Protein AF-A0A3M0CFD3-F1 (afdb_monomer_lite)

Radius of gyration: 15.08 Å; chains: 1; bounding box: 31×19×44 Å

Sequence (58 aa):
MSDSGYWQFCEVIERTKIPGPMITTPAETEQVVLEQQTETGEYRVRPLKIVMQEAADE

Organism: NCBI:txid660522

Structure (mmCIF, N/CA/C/O backbone):
data_AF-A0A3M0CFD3-F1
#
_entry.id   AF-A0A3M0CFD3-F1
#
loop_
_atom_site.group_PDB
_atom_site.id
_atom_site.type_symbol
_atom_site.label_atom_id
_atom_site.label_alt_id
_atom_site.label_comp_id
_atom_site.label_asym_id
_atom_site.label_entity_id
_atom_site.label_seq_id
_atom_site.pdbx_PDB_ins_code
_atom_site.Cartn_x
_atom_site.Cartn_y
_atom_site.Cartn_z
_atom_site.occupancy
_atom_site.B_iso_or_equiv
_atom_site.auth_seq_id
_atom_site.auth_comp_id
_atom_site.auth_asym_id
_atom_site.auth_atom_id
_atom_site.pdbx_PDB_model_num
ATOM 1 N N . MET A 1 1 ? -17.538 7.704 24.046 1.00 54.12 1 MET A N 1
ATOM 2 C CA . MET A 1 1 ? -16.187 7.762 23.464 1.00 54.12 1 MET A CA 1
ATOM 3 C C . MET A 1 1 ? -16.391 7.415 22.011 1.00 54.12 1 MET A C 1
ATOM 5 O O . MET A 1 1 ? -16.813 6.300 21.752 1.00 54.12 1 MET A O 1
ATOM 9 N N . SER A 1 2 ? -16.320 8.395 21.112 1.00 58.81 2 SER A N 1
ATOM 10 C CA . SER A 1 2 ? -16.400 8.105 19.681 1.00 58.81 2 SER A CA 1
ATOM 11 C C . SER A 1 2 ? -15.171 7.265 19.369 1.00 58.81 2 SER A C 1
ATOM 13 O O . SER A 1 2 ? -14.068 7.748 19.619 1.00 58.81 2 SER A O 1
ATOM 15 N N . ASP A 1 3 ? -15.350 6.014 18.948 1.00 66.06 3 ASP A N 1
ATOM 16 C CA . ASP A 1 3 ? -14.256 5.248 18.355 1.00 66.06 3 ASP A CA 1
ATOM 17 C C . ASP A 1 3 ? -13.820 6.046 17.129 1.00 66.06 3 ASP A C 1
ATOM 19 O O . ASP A 1 3 ? -14.464 5.992 16.086 1.00 66.06 3 ASP A O 1
ATOM 23 N N . SER A 1 4 ? -12.800 6.889 17.291 1.00 74.88 4 SER A N 1
ATOM 24 C CA . SER A 1 4 ? -12.171 7.568 16.169 1.00 74.88 4 SER A CA 1
ATOM 25 C C . SER A 1 4 ? -11.630 6.466 15.274 1.00 74.88 4 SER A C 1
ATOM 27 O O . SER A 1 4 ? -10.800 5.680 15.739 1.00 74.88 4 SER A O 1
ATOM 29 N N . GLY A 1 5 ? -12.142 6.366 14.046 1.00 83.12 5 GLY A N 1
ATOM 30 C CA . GLY A 1 5 ? -11.789 5.283 13.134 1.00 83.12 5 GLY A CA 1
ATOM 31 C C . GLY A 1 5 ? -10.275 5.103 13.000 1.00 83.12 5 GLY A C 1
ATOM 32 O O . GLY A 1 5 ? -9.496 6.053 13.116 1.00 83.12 5 GLY A O 1
ATOM 33 N N . TYR A 1 6 ? -9.850 3.869 12.742 1.00 89.75 6 TYR A N 1
ATOM 34 C CA . TYR A 1 6 ? -8.453 3.537 12.477 1.00 89.75 6 TYR A CA 1
ATOM 35 C C . TYR A 1 6 ? -8.254 3.245 10.989 1.00 89.75 6 TYR A C 1
ATOM 37 O O . TYR A 1 6 ? -9.206 3.054 10.232 1.00 89.75 6 TYR A O 1
ATOM 45 N N . TRP A 1 7 ? -6.996 3.237 10.559 1.00 92.88 7 TRP A N 1
ATOM 46 C CA . TRP A 1 7 ? -6.631 2.832 9.207 1.00 92.88 7 TRP A CA 1
ATOM 47 C C . TRP A 1 7 ? -6.413 1.324 9.190 1.00 92.88 7 TRP A C 1
ATOM 49 O O . TRP A 1 7 ? -5.528 0.814 9.871 1.00 92.88 7 TRP A O 1
ATOM 59 N N . GLN A 1 8 ? -7.247 0.612 8.444 1.00 93.19 8 GLN A N 1
ATOM 60 C CA . GLN A 1 8 ? -7.170 -0.832 8.291 1.00 93.19 8 GLN A CA 1
ATOM 61 C C . GLN A 1 8 ? -6.356 -1.193 7.047 1.00 93.19 8 GLN A C 1
ATOM 63 O O . GLN A 1 8 ? -6.581 -0.632 5.975 1.00 93.19 8 GLN A O 1
ATOM 68 N N . PHE A 1 9 ? -5.460 -2.176 7.176 1.00 92.31 9 PHE A N 1
ATOM 69 C CA . PHE A 1 9 ? -4.778 -2.799 6.041 1.00 92.31 9 PHE A CA 1
ATOM 70 C C . PHE A 1 9 ? -5.784 -3.484 5.105 1.00 92.31 9 PHE A C 1
ATOM 72 O O . PHE A 1 9 ? -6.570 -4.326 5.548 1.00 92.31 9 PHE A O 1
ATOM 79 N N . CYS A 1 10 ? -5.712 -3.168 3.812 1.00 92.75 10 CYS A N 1
ATOM 80 C CA . CYS A 1 10 ? -6.491 -3.841 2.777 1.00 92.75 10 CYS A CA 1
ATOM 81 C C . CYS A 1 10 ? -5.616 -4.781 1.942 1.00 92.75 10 CYS A C 1
ATOM 83 O O . CYS A 1 10 ? -5.880 -5.980 1.892 1.00 92.75 10 CYS A O 1
ATOM 85 N N . GLU A 1 11 ? -4.588 -4.243 1.278 1.00 94.88 11 GLU A N 1
ATOM 86 C CA . GLU A 1 11 ? -3.794 -4.986 0.291 1.00 94.88 11 GLU A CA 1
ATOM 87 C C . GLU A 1 11 ? -2.396 -4.373 0.096 1.00 94.88 11 GLU A C 1
ATOM 89 O O . GLU A 1 11 ? -2.197 -3.175 0.308 1.00 94.88 11 GLU A O 1
ATOM 94 N N . VAL A 1 12 ? -1.427 -5.187 -0.342 1.00 94.25 12 VAL A N 1
ATOM 95 C CA . VAL A 1 12 ? -0.145 -4.710 -0.887 1.00 94.25 12 VAL A CA 1
ATOM 96 C C . VAL A 1 12 ? -0.233 -4.701 -2.410 1.00 94.25 12 VAL A C 1
ATOM 98 O O . VAL A 1 12 ? -0.459 -5.743 -3.017 1.00 94.25 12 VAL A O 1
ATOM 101 N N . ILE A 1 13 ? -0.004 -3.544 -3.027 1.00 93.75 13 ILE A N 1
ATOM 102 C CA . ILE A 1 13 ? -0.052 -3.362 -4.481 1.00 93.75 13 ILE A CA 1
ATOM 103 C C . ILE A 1 13 ? 1.318 -2.939 -5.022 1.00 93.75 13 ILE A C 1
ATOM 105 O O . ILE A 1 13 ? 2.073 -2.215 -4.366 1.00 93.75 13 ILE A O 1
ATOM 109 N N . GLU A 1 14 ? 1.634 -3.361 -6.244 1.00 92.94 14 GLU A N 1
ATOM 110 C CA . GLU A 1 14 ? 2.781 -2.847 -6.994 1.00 92.94 14 GLU A CA 1
ATOM 111 C C . GLU A 1 14 ? 2.364 -1.586 -7.757 1.00 92.94 14 GLU A C 1
ATOM 113 O O . GLU A 1 14 ? 1.384 -1.596 -8.502 1.00 92.94 14 GLU A O 1
ATOM 118 N N . ARG A 1 15 ? 3.101 -0.483 -7.577 1.00 87.62 15 ARG A N 1
ATOM 119 C CA . ARG A 1 15 ? 2.876 0.760 -8.323 1.00 87.62 15 ARG A CA 1
ATOM 120 C C . ARG A 1 15 ? 4.114 1.167 -9.101 1.00 87.62 15 ARG A C 1
ATOM 122 O O . ARG A 1 15 ? 5.217 1.219 -8.562 1.00 87.62 15 ARG A O 1
ATOM 129 N N . THR A 1 16 ? 3.915 1.527 -10.361 1.00 86.06 16 THR A N 1
ATOM 130 C CA . THR A 1 16 ? 4.960 2.100 -11.208 1.00 86.06 16 THR A CA 1
ATOM 131 C C . THR A 1 16 ? 4.971 3.620 -11.052 1.00 86.06 16 THR A C 1
ATOM 133 O O . THR A 1 16 ? 3.991 4.293 -11.375 1.00 86.06 16 THR A O 1
ATOM 136 N N . LYS A 1 17 ? 6.081 4.187 -10.572 1.00 80.38 17 LYS A N 1
ATOM 137 C CA . LYS A 1 17 ? 6.339 5.626 -10.639 1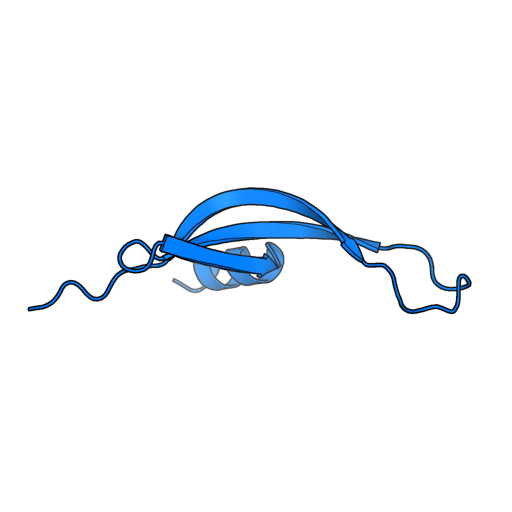.00 80.38 17 LYS A CA 1
ATOM 138 C C . LYS A 1 17 ? 6.686 5.992 -12.069 1.00 80.38 17 LYS A C 1
ATOM 140 O O . LYS A 1 17 ? 7.629 5.451 -12.642 1.00 80.38 17 LYS A O 1
ATOM 145 N N . ILE A 1 18 ? 5.952 6.956 -12.611 1.00 78.06 18 ILE A N 1
ATOM 146 C CA . ILE A 1 18 ? 6.277 7.591 -13.884 1.00 78.06 18 ILE A CA 1
ATOM 147 C C . ILE A 1 18 ? 7.005 8.901 -13.549 1.00 78.06 18 ILE A C 1
ATOM 149 O O . ILE A 1 18 ? 6.352 9.864 -13.134 1.00 78.06 18 ILE A O 1
ATOM 153 N N . PRO A 1 19 ? 8.346 8.948 -13.643 1.00 66.88 19 PRO A N 1
ATOM 154 C CA . PRO A 1 19 ? 9.133 10.128 -13.298 1.00 66.88 19 PRO A CA 1
ATOM 155 C C . PRO A 1 19 ? 8.985 11.219 -14.370 1.00 66.88 19 PRO A C 1
ATOM 157 O O . PRO A 1 19 ? 9.853 11.413 -15.209 1.00 66.88 19 PRO A O 1
ATOM 160 N N . GLY A 1 20 ? 7.877 11.961 -14.332 1.00 66.81 20 GLY A N 1
ATOM 161 C CA . GLY A 1 20 ? 7.648 13.128 -15.188 1.00 66.81 20 GLY A CA 1
ATOM 162 C C . GLY A 1 20 ? 7.654 12.843 -16.705 1.00 66.81 20 GLY A C 1
ATOM 163 O O . GLY A 1 20 ? 7.743 11.699 -17.143 1.00 66.81 20 GLY A O 1
ATOM 164 N N . PRO A 1 21 ? 7.522 13.887 -17.544 1.00 65.88 21 PRO A N 1
ATOM 165 C CA . PRO A 1 21 ? 7.400 13.738 -18.998 1.00 65.88 21 PRO A CA 1
ATOM 166 C C . PRO A 1 21 ? 8.731 13.446 -19.715 1.00 65.88 21 PRO A C 1
ATOM 168 O O . PRO A 1 21 ? 8.726 13.156 -20.910 1.00 65.88 21 PRO A O 1
ATOM 171 N N . MET A 1 22 ? 9.877 13.534 -19.026 1.00 60.56 22 MET A N 1
ATOM 172 C CA . MET A 1 22 ? 11.179 13.193 -19.607 1.00 60.56 22 MET A CA 1
ATOM 173 C C . MET A 1 22 ? 11.435 11.691 -19.461 1.00 60.56 22 MET A C 1
ATOM 175 O O . MET A 1 22 ? 11.863 11.207 -18.420 1.00 60.56 22 MET A O 1
ATOM 179 N N . ILE A 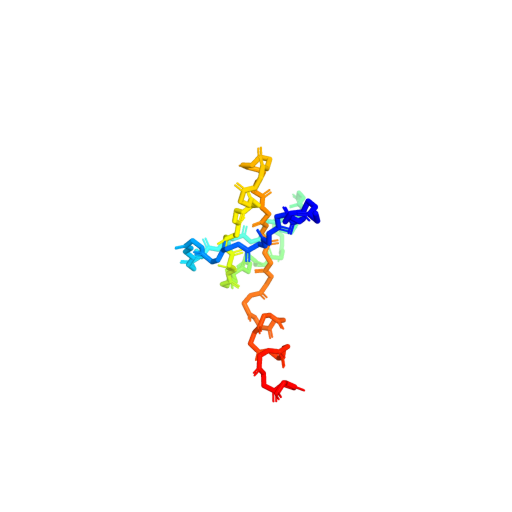1 23 ? 11.202 10.975 -20.561 1.00 60.34 23 ILE A N 1
ATOM 180 C CA . ILE A 1 23 ? 11.260 9.510 -20.736 1.00 60.34 23 ILE A CA 1
ATOM 181 C C . ILE A 1 23 ? 12.657 8.904 -20.445 1.00 60.34 23 ILE A C 1
ATOM 183 O O . ILE A 1 23 ? 12.859 7.698 -20.534 1.00 60.34 23 ILE A O 1
ATOM 187 N N . THR A 1 24 ? 13.655 9.715 -20.090 1.00 66.06 24 THR A N 1
ATOM 188 C CA . THR A 1 24 ? 15.031 9.253 -19.866 1.00 66.06 24 THR A CA 1
ATOM 189 C C . THR A 1 24 ? 15.240 8.555 -18.525 1.00 66.06 24 THR A C 1
ATOM 191 O O . THR A 1 24 ? 16.221 7.831 -18.382 1.00 66.06 24 THR A O 1
ATOM 194 N N . THR A 1 25 ? 14.356 8.758 -17.546 1.00 63.41 25 THR A N 1
ATOM 195 C CA . THR A 1 25 ? 14.456 8.078 -16.248 1.00 63.41 25 THR A CA 1
ATOM 196 C C . THR A 1 25 ? 13.657 6.772 -16.299 1.00 63.41 25 THR A C 1
ATOM 198 O O . THR A 1 25 ? 12.463 6.821 -16.606 1.00 63.41 25 THR A O 1
ATOM 201 N N . PRO A 1 26 ? 14.274 5.607 -16.013 1.00 66.25 26 PRO A N 1
ATOM 202 C CA . PRO A 1 26 ? 13.559 4.337 -15.961 1.00 66.25 26 PRO A CA 1
ATOM 203 C C . PRO A 1 26 ? 12.375 4.405 -14.998 1.00 66.25 26 PRO A C 1
ATOM 205 O O . PRO A 1 26 ? 12.469 5.000 -13.925 1.00 66.25 26 PRO A O 1
ATOM 208 N N . ALA A 1 27 ? 11.263 3.782 -15.381 1.00 73.69 27 ALA A N 1
ATOM 209 C CA . ALA A 1 27 ? 10.120 3.648 -14.496 1.00 73.69 27 ALA A CA 1
ATOM 210 C C . ALA A 1 27 ? 10.504 2.768 -13.298 1.00 73.69 27 ALA A C 1
ATOM 212 O O . ALA A 1 27 ? 10.971 1.640 -13.467 1.00 73.69 27 ALA A O 1
ATOM 213 N N . GLU A 1 28 ? 10.312 3.284 -12.089 1.00 81.50 28 GLU A N 1
ATOM 214 C CA . GLU A 1 28 ? 10.579 2.540 -10.860 1.00 81.50 28 GLU A CA 1
ATOM 215 C C . GLU A 1 28 ? 9.290 1.873 -10.394 1.00 81.50 28 GLU A C 1
ATOM 217 O O . GLU A 1 28 ? 8.257 2.532 -10.277 1.00 81.50 28 GLU A O 1
ATOM 222 N N . THR A 1 29 ? 9.336 0.574 -10.110 1.00 85.25 29 THR A N 1
ATOM 223 C CA . THR A 1 29 ? 8.218 -0.115 -9.455 1.00 85.25 29 THR A CA 1
ATOM 224 C C . THR A 1 29 ? 8.492 -0.177 -7.961 1.00 85.25 29 THR A C 1
ATOM 226 O O . THR A 1 29 ? 9.595 -0.524 -7.545 1.00 85.25 29 THR A O 1
ATOM 229 N N . GLU A 1 30 ? 7.498 0.168 -7.149 1.00 89.56 30 GLU A N 1
ATOM 230 C CA . GLU A 1 30 ? 7.570 0.021 -5.699 1.00 89.56 30 GLU A CA 1
ATOM 231 C C . GLU A 1 30 ? 6.316 -0.655 -5.146 1.00 89.56 30 GLU A C 1
ATOM 233 O O . GLU A 1 30 ? 5.225 -0.536 -5.705 1.00 89.56 30 GLU A O 1
ATOM 238 N N . GLN A 1 31 ? 6.476 -1.337 -4.015 1.00 93.38 31 GLN A N 1
ATOM 239 C CA . GLN A 1 31 ? 5.364 -1.915 -3.272 1.00 93.38 31 GLN A CA 1
ATOM 240 C C . GLN A 1 31 ? 4.798 -0.903 -2.282 1.00 93.38 31 GLN A C 1
ATOM 242 O O . GLN A 1 31 ? 5.531 -0.223 -1.551 1.00 93.38 31 GLN A O 1
ATOM 247 N N . VAL A 1 32 ? 3.475 -0.826 -2.236 1.00 94.69 32 VAL A N 1
ATOM 248 C CA . VAL A 1 32 ? 2.740 0.055 -1.334 1.00 94.69 32 VAL A CA 1
ATOM 249 C C . VAL A 1 32 ? 1.582 -0.671 -0.683 1.00 94.69 32 VAL A C 1
ATOM 251 O O . VAL A 1 32 ? 1.066 -1.645 -1.215 1.00 94.69 32 VAL A O 1
ATOM 254 N N . VAL A 1 33 ? 1.173 -0.170 0.471 1.00 96.06 33 VAL A N 1
ATOM 255 C CA . VAL A 1 33 ? 0.025 -0.653 1.222 1.00 96.06 33 VAL A CA 1
ATOM 256 C C . 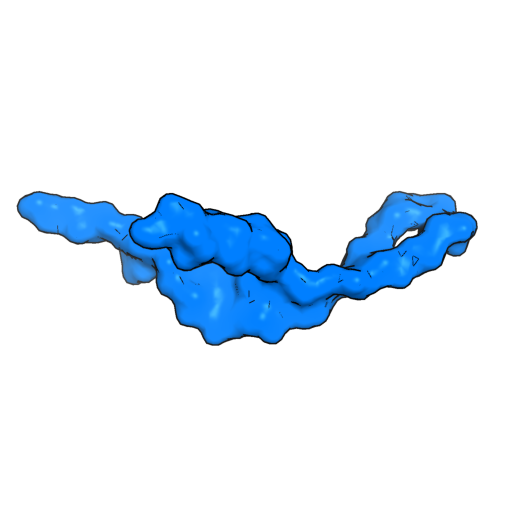VAL A 1 33 ? -1.164 0.248 0.926 1.00 96.06 33 VAL A C 1
ATOM 258 O O . VAL A 1 33 ? -1.056 1.474 1.036 1.00 96.06 33 VAL A O 1
ATOM 261 N N . LEU A 1 34 ? -2.283 -0.364 0.558 1.00 96.06 34 LEU A N 1
ATOM 262 C CA . LEU A 1 34 ? -3.594 0.262 0.529 1.00 96.06 34 LEU A CA 1
ATOM 263 C C . LEU A 1 34 ? -4.233 0.114 1.909 1.00 96.06 34 LEU A C 1
ATOM 265 O O . LEU A 1 34 ? -4.374 -1.001 2.417 1.00 96.06 34 LEU A O 1
ATOM 269 N N . GLU A 1 35 ? -4.638 1.236 2.489 1.00 95.94 35 GLU A N 1
ATOM 270 C CA . GLU A 1 35 ? -5.364 1.272 3.755 1.00 95.94 35 GLU A CA 1
ATOM 271 C C . GLU A 1 35 ? -6.697 1.993 3.576 1.00 95.94 35 GLU A C 1
ATOM 273 O O . GLU A 1 35 ? -6.786 2.958 2.809 1.00 95.94 35 GLU A O 1
ATOM 278 N N . GLN A 1 36 ? -7.706 1.552 4.323 1.00 96.31 36 GLN A N 1
ATOM 279 C CA . GLN A 1 36 ? -9.020 2.182 4.380 1.00 96.31 36 GLN A CA 1
ATOM 280 C C . GLN A 1 36 ? -9.309 2.692 5.793 1.00 96.31 36 GLN A C 1
ATOM 282 O O . GLN A 1 36 ? -9.079 1.987 6.775 1.00 96.31 36 GLN A O 1
ATOM 287 N N . GLN A 1 37 ? -9.819 3.914 5.901 1.00 95.56 37 GLN A N 1
ATOM 288 C CA . GLN A 1 37 ? -10.284 4.483 7.161 1.00 95.56 37 GLN A CA 1
ATOM 289 C C . GLN A 1 37 ? -11.650 3.860 7.505 1.00 95.56 37 GLN A C 1
ATOM 291 O O . GLN A 1 37 ? -12.570 3.888 6.686 1.00 95.56 37 GLN A O 1
ATOM 296 N N . THR A 1 38 ? -11.787 3.266 8.695 1.00 92.62 38 THR A N 1
ATOM 297 C CA . THR A 1 38 ? -12.963 2.448 9.062 1.00 92.62 38 THR A CA 1
ATOM 298 C C . THR A 1 38 ? -14.274 3.219 9.278 1.00 92.62 38 THR A C 1
ATOM 300 O O . THR A 1 38 ? -15.352 2.643 9.169 1.00 92.62 38 THR A O 1
ATOM 303 N N . GLU A 1 39 ? -14.203 4.509 9.572 1.00 91.94 39 GLU A N 1
ATOM 304 C CA . GLU A 1 39 ? -15.313 5.433 9.831 1.00 91.94 39 GLU A CA 1
ATOM 305 C C . GLU A 1 39 ? -15.758 6.212 8.576 1.00 91.94 39 GLU A C 1
ATOM 307 O O . GLU A 1 39 ? -16.954 6.346 8.329 1.00 91.94 39 GLU A O 1
ATOM 312 N N . THR A 1 40 ? -14.822 6.716 7.765 1.00 93.06 40 THR A N 1
ATOM 313 C CA 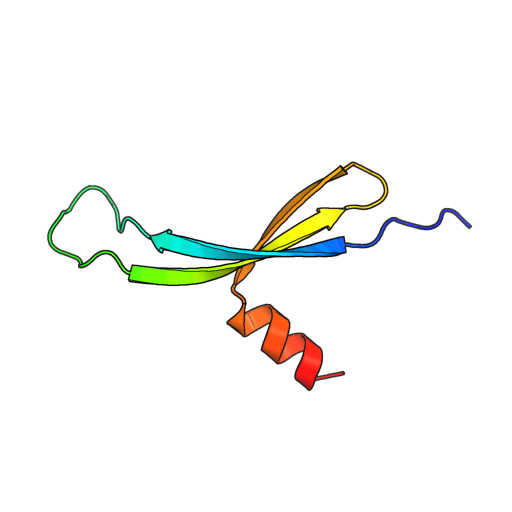. THR A 1 40 ? -15.087 7.541 6.573 1.00 93.06 40 THR A CA 1
ATOM 314 C C . THR A 1 40 ? -15.074 6.731 5.280 1.00 93.06 40 THR A C 1
ATOM 316 O O . THR A 1 40 ? -15.607 7.182 4.266 1.00 93.06 40 THR A O 1
ATOM 319 N N . GLY A 1 41 ? -14.471 5.539 5.289 1.00 93.06 41 GLY A N 1
ATOM 320 C CA . GLY A 1 41 ? -14.263 4.716 4.100 1.00 93.06 41 GLY A CA 1
ATOM 321 C C . GLY A 1 41 ? -13.192 5.257 3.147 1.00 93.06 41 GLY A C 1
ATOM 322 O O . GLY A 1 41 ? -13.022 4.697 2.063 1.00 93.06 41 GLY A O 1
ATOM 323 N N . GLU A 1 42 ? -12.482 6.325 3.525 1.00 95.75 42 GLU A N 1
ATOM 324 C CA . GLU A 1 42 ? -11.426 6.937 2.717 1.00 95.75 42 GLU A CA 1
ATOM 325 C C . GLU A 1 42 ? -10.255 5.980 2.503 1.00 95.75 42 GLU A C 1
ATOM 327 O O . GLU A 1 42 ? -9.875 5.230 3.400 1.00 95.75 42 GLU A O 1
ATOM 332 N N . TYR A 1 43 ? -9.643 6.048 1.321 1.00 94.69 43 TYR A N 1
ATOM 333 C CA . TYR A 1 43 ? -8.461 5.261 0.987 1.00 94.69 43 TYR A CA 1
ATOM 334 C C . TYR A 1 43 ? -7.202 6.115 1.013 1.00 94.69 43 TYR A C 1
ATOM 336 O O . TYR A 1 43 ? -7.188 7.250 0.531 1.00 94.69 43 TYR A O 1
ATOM 344 N N . ARG A 1 44 ? -6.106 5.529 1.495 1.00 94.62 44 ARG A N 1
ATOM 345 C CA . ARG A 1 44 ? -4.761 6.090 1.344 1.00 94.62 44 ARG A CA 1
ATOM 346 C C . ARG A 1 44 ? -3.770 5.015 0.928 1.00 94.62 44 ARG A C 1
ATOM 348 O O . ARG A 1 44 ? -3.984 3.827 1.149 1.00 94.62 44 ARG A O 1
ATOM 355 N N . VAL A 1 45 ? -2.662 5.459 0.343 1.00 93.50 45 VAL A N 1
ATOM 356 C CA . VAL A 1 45 ? -1.583 4.584 -0.115 1.00 93.50 45 VAL A CA 1
ATOM 357 C C . VAL A 1 45 ? -0.286 4.986 0.570 1.00 93.50 45 VAL A C 1
ATOM 359 O O . VAL A 1 45 ? 0.139 6.139 0.467 1.00 93.50 45 VAL A O 1
ATOM 362 N N . ARG A 1 46 ? 0.371 4.034 1.233 1.00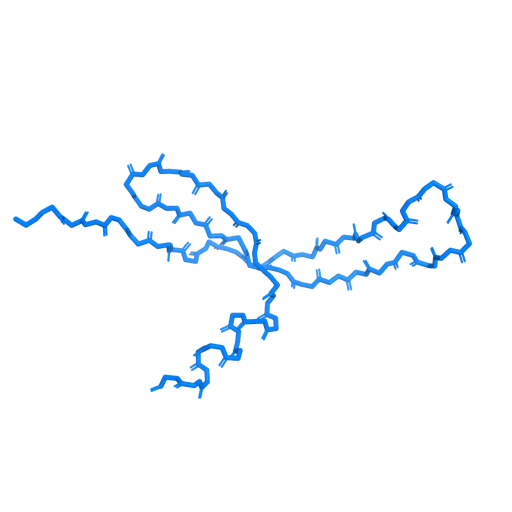 93.94 46 ARG A N 1
ATOM 363 C CA . ARG A 1 46 ? 1.632 4.256 1.955 1.00 93.94 46 ARG A CA 1
ATOM 364 C C . ARG A 1 46 ? 2.749 3.365 1.411 1.00 93.94 46 ARG A C 1
ATOM 366 O O . ARG A 1 46 ? 2.482 2.215 1.079 1.00 93.94 46 ARG A O 1
ATOM 373 N N . PRO A 1 47 ? 4.005 3.835 1.318 1.00 93.62 47 PRO A N 1
ATOM 374 C CA . PRO A 1 47 ? 5.123 2.967 0.952 1.00 93.62 47 PRO A CA 1
ATOM 375 C C . PRO A 1 47 ? 5.268 1.796 1.929 1.00 93.62 47 PRO A C 1
ATOM 377 O O . PRO A 1 47 ? 5.358 2.026 3.136 1.00 93.62 47 PRO A O 1
ATOM 380 N N . LEU A 1 48 ? 5.354 0.561 1.419 1.00 92.44 48 LEU A N 1
ATOM 381 C CA . LEU A 1 48 ? 5.453 -0.640 2.261 1.00 92.44 48 LEU A CA 1
ATOM 382 C C . LEU A 1 48 ? 6.655 -0.566 3.209 1.00 92.44 48 LEU A C 1
ATOM 384 O O . LEU A 1 48 ? 6.542 -0.896 4.383 1.00 92.44 48 LEU A O 1
ATOM 388 N N . LYS A 1 49 ? 7.783 -0.032 2.725 1.00 90.75 49 LYS A N 1
ATOM 389 C CA . LYS A 1 49 ? 8.995 0.176 3.528 1.00 90.75 49 LYS A CA 1
ATOM 390 C C . LYS A 1 49 ? 8.747 1.018 4.787 1.00 90.75 49 LYS A C 1
ATOM 392 O O . LYS 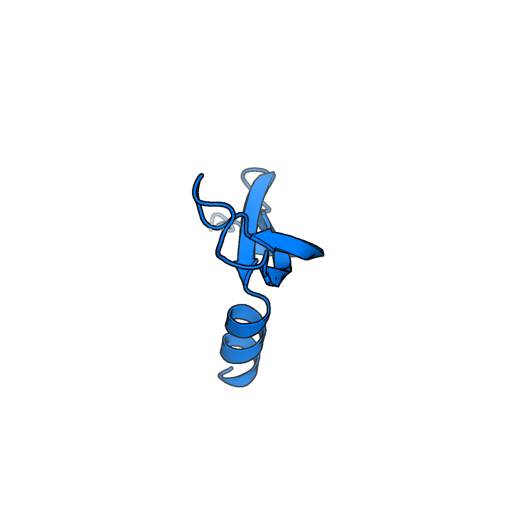A 1 49 ? 9.350 0.740 5.814 1.00 90.75 49 LYS A O 1
ATOM 397 N N . ILE A 1 50 ? 7.894 2.042 4.706 1.00 89.62 50 ILE A N 1
ATOM 398 C CA . ILE A 1 50 ? 7.596 2.914 5.852 1.00 89.62 50 ILE A CA 1
ATOM 399 C C . ILE A 1 50 ? 6.698 2.175 6.845 1.00 89.62 50 ILE A C 1
ATOM 401 O O . ILE A 1 50 ? 6.979 2.190 8.035 1.00 89.62 50 ILE A O 1
ATOM 405 N N . VAL A 1 51 ? 5.672 1.476 6.351 1.00 88.31 51 VAL A N 1
ATOM 406 C CA . VAL A 1 51 ? 4.764 0.682 7.196 1.00 88.31 51 VAL A CA 1
ATOM 407 C C . VAL A 1 51 ? 5.526 -0.412 7.950 1.00 88.31 51 VAL A C 1
ATOM 409 O O . VAL A 1 51 ? 5.320 -0.597 9.143 1.00 88.31 51 VAL A O 1
ATOM 412 N N . MET A 1 52 ? 6.449 -1.107 7.279 1.00 89.31 52 MET A N 1
ATOM 413 C CA . MET A 1 52 ? 7.283 -2.131 7.917 1.00 89.31 52 MET A CA 1
ATOM 414 C C . MET A 1 52 ? 8.246 -1.559 8.961 1.00 89.31 52 MET A C 1
ATOM 416 O O . MET A 1 52 ? 8.505 -2.226 9.955 1.00 89.31 52 MET A O 1
ATOM 420 N N . GLN A 1 53 ? 8.788 -0.358 8.735 1.00 91.31 53 GLN A N 1
ATOM 421 C CA . GLN A 1 53 ? 9.658 0.303 9.709 1.00 91.31 53 GLN A CA 1
ATOM 422 C C . GLN A 1 53 ? 8.874 0.670 10.972 1.00 91.31 53 GLN A C 1
ATOM 424 O O . GLN A 1 53 ? 9.307 0.342 12.066 1.00 91.31 53 GLN A O 1
ATOM 429 N N . GLU A 1 54 ? 7.692 1.270 10.815 1.00 87.62 54 GLU A N 1
ATOM 430 C CA . GLU A 1 54 ? 6.822 1.623 11.943 1.00 87.62 54 GLU A CA 1
ATOM 431 C C . GLU A 1 54 ? 6.404 0.392 12.756 1.00 87.62 54 GLU A C 1
ATOM 433 O O . GLU A 1 54 ? 6.448 0.437 13.977 1.00 87.62 54 GLU A O 1
ATOM 438 N N . ALA A 1 55 ? 6.076 -0.723 12.095 1.00 81.88 55 ALA A N 1
ATOM 439 C CA . ALA A 1 55 ? 5.724 -1.973 12.772 1.00 81.88 55 ALA A CA 1
ATOM 440 C C . ALA A 1 55 ? 6.905 -2.647 13.498 1.00 81.88 55 ALA A C 1
ATOM 442 O O . ALA A 1 55 ? 6.684 -3.496 14.355 1.00 81.88 55 ALA A O 1
ATOM 443 N N . ALA A 1 56 ? 8.148 -2.337 13.121 1.00 80.81 56 ALA A N 1
ATOM 444 C CA . ALA A 1 56 ? 9.345 -2.858 13.784 1.00 80.81 56 ALA A CA 1
ATOM 445 C C . ALA A 1 56 ? 9.790 -1.993 14.976 1.00 80.81 56 ALA A C 1
ATOM 447 O O . ALA A 1 56 ? 10.586 -2.458 15.792 1.00 80.81 56 ALA A O 1
ATOM 448 N N . ASP A 1 57 ? 9.299 -0.753 15.048 1.00 74.81 57 ASP A N 1
ATOM 449 C CA . ASP A 1 57 ? 9.607 0.217 16.099 1.00 74.81 57 ASP A CA 1
ATOM 450 C C . ASP A 1 57 ? 8.555 0.211 17.245 1.00 74.81 57 ASP A C 1
ATOM 452 O O . ASP A 1 57 ? 8.722 0.954 18.217 1.00 74.81 57 ASP A O 1
ATOM 456 N N . GLU A 1 58 ? 7.507 -0.627 17.153 1.00 57.62 58 GLU A N 1
ATOM 457 C CA . GLU A 1 58 ? 6.507 -0.940 18.206 1.00 57.62 58 GLU A CA 1
ATOM 458 C C . GLU A 1 58 ? 6.870 -2.194 19.024 1.00 57.62 58 GLU A C 1
ATOM 460 O O . GLU A 1 58 ? 6.649 -2.165 20.260 1.00 57.62 58 GLU A O 1
#

pLDDT: mean 84.16, std 12.38, range [54.12, 96.31]

Secondary structure (DSSP, 8-state):
------EEEEEEEEEEE--SS-TTSPPEEEEEEEEEETTT--EEEEEHHHHHHHHH--

Foldseek 3Di:
DPPQWDWAWDDKDKDWDDPPPPPPDDTDIFIWTWTATPPPRDIDIGGPVVVVVVVVVD